Protein AF-A0A1Y1L236-F1 (afdb_monomer_lite)

Organism: Photinus pyralis (NCBI:txid7054)

Radius of gyration: 35.9 Å; chains: 1; bounding box: 59×90×88 Å

Secondary structure (DSSP, 8-state):
----SSSHHHHHHHHHHHHTT----PPPPPPPPPP-PPP------------------------------------HHHHHHHHHHH--HHHHHHHHHHHHHTT-SSHHHHHHHHHHH-TTHHHHHHHHHHHHHHHHH-SPP-TTSTT--SS-TTS---------S----HHHHHHHHHHHHT-

Structure (mmCIF, N/CA/C/O backbone):
data_AF-A0A1Y1L236-F1
#
_entry.id   AF-A0A1Y1L236-F1
#
loop_
_atom_site.group_PDB
_atom_site.id
_atom_site.type_symbol
_atom_site.label_atom_id
_atom_site.label_alt_id
_atom_site.label_comp_id
_atom_site.label_asym_id
_atom_site.label_entity_id
_atom_site.label_seq_id
_atom_site.pdbx_PDB_ins_code
_atom_site.Cartn_x
_atom_site.Cartn_y
_atom_site.Cartn_z
_atom_site.occupancy
_atom_site.B_iso_or_equiv
_atom_site.auth_seq_id
_atom_site.auth_comp_id
_atom_site.auth_asym_id
_atom_site.auth_atom_id
_atom_site.pdbx_PDB_model_num
ATOM 1 N N . LEU A 1 1 ? 23.860 -59.330 -54.699 1.00 46.66 1 LEU A N 1
ATOM 2 C CA . LEU A 1 1 ? 24.413 -58.384 -53.703 1.00 46.66 1 LEU A CA 1
ATOM 3 C C . LEU A 1 1 ? 24.766 -57.114 -54.471 1.00 46.66 1 LEU A C 1
ATOM 5 O O . LEU A 1 1 ? 25.563 -57.223 -55.383 1.00 46.66 1 LEU A O 1
ATOM 9 N N . ASN A 1 2 ? 24.137 -55.951 -54.310 1.00 46.06 2 ASN A N 1
ATOM 10 C CA . ASN A 1 2 ? 23.535 -55.356 -53.121 1.00 46.06 2 ASN A CA 1
ATOM 11 C C . ASN A 1 2 ? 22.285 -54.541 -53.485 1.00 46.06 2 ASN A C 1
ATOM 13 O O . ASN A 1 2 ? 22.288 -53.777 -54.445 1.00 46.06 2 ASN A O 1
ATOM 17 N N . GLN A 1 3 ? 21.234 -54.730 -52.691 1.00 51.12 3 GLN A N 1
ATOM 18 C CA . GLN A 1 3 ? 19.935 -54.074 -52.777 1.00 51.12 3 GLN A CA 1
ATOM 19 C C . GLN A 1 3 ? 19.655 -53.433 -51.412 1.00 51.12 3 GLN A C 1
ATOM 21 O O . GLN A 1 3 ? 18.949 -54.017 -50.612 1.00 51.12 3 GLN A O 1
ATOM 26 N N . PHE A 1 4 ? 20.264 -52.284 -51.131 1.00 55.19 4 PHE A N 1
ATOM 27 C CA . PHE A 1 4 ? 19.983 -51.369 -50.010 1.00 55.19 4 PHE A CA 1
ATOM 28 C C . PHE A 1 4 ? 20.625 -50.043 -50.460 1.00 55.19 4 PHE A C 1
ATOM 30 O O . PHE A 1 4 ? 21.819 -50.023 -50.717 1.00 55.19 4 PHE A O 1
ATOM 37 N N . ASP A 1 5 ? 19.889 -49.028 -50.920 1.00 53.34 5 ASP A N 1
ATOM 38 C CA . ASP A 1 5 ? 19.461 -47.920 -50.059 1.00 53.34 5 ASP A CA 1
ATOM 39 C C . ASP A 1 5 ? 18.468 -46.991 -50.793 1.00 53.34 5 ASP A C 1
ATOM 41 O O . ASP A 1 5 ? 18.809 -45.917 -51.281 1.00 53.34 5 ASP A O 1
ATOM 45 N N . MET A 1 6 ? 17.194 -47.380 -50.866 1.00 50.28 6 MET A N 1
ATOM 46 C CA . MET A 1 6 ? 16.095 -46.452 -51.215 1.00 50.28 6 MET A CA 1
ATOM 47 C C . MET A 1 6 ? 14.999 -46.388 -50.144 1.00 50.28 6 MET A C 1
ATOM 49 O O . MET A 1 6 ? 14.028 -45.650 -50.285 1.00 50.28 6 MET A O 1
ATOM 53 N N . ALA A 1 7 ? 15.149 -47.138 -49.049 1.00 53.03 7 ALA A N 1
ATOM 54 C CA . ALA A 1 7 ? 14.157 -47.205 -47.978 1.00 53.03 7 ALA A CA 1
ATOM 55 C C . ALA A 1 7 ? 14.361 -46.132 -46.886 1.00 53.03 7 ALA A C 1
ATOM 57 O O . ALA A 1 7 ? 13.397 -45.758 -46.218 1.00 53.03 7 ALA A O 1
ATOM 58 N N . SER A 1 8 ? 15.576 -45.587 -46.730 1.00 51.69 8 SER A N 1
ATOM 59 C CA . SER A 1 8 ? 15.925 -44.689 -45.613 1.00 51.69 8 SER A CA 1
ATOM 60 C C . SER A 1 8 ? 15.306 -43.283 -45.726 1.00 51.69 8 SER A C 1
ATOM 62 O O . SER A 1 8 ? 14.785 -42.743 -44.750 1.00 51.69 8 SER A O 1
ATOM 64 N N . ALA A 1 9 ? 15.227 -42.713 -46.934 1.00 52.31 9 ALA A N 1
ATOM 65 C CA . ALA A 1 9 ? 14.694 -41.358 -47.130 1.00 52.31 9 ALA A CA 1
ATOM 66 C C . ALA A 1 9 ? 13.175 -41.244 -46.874 1.00 52.31 9 ALA A C 1
ATOM 68 O O . ALA A 1 9 ? 12.677 -40.198 -46.459 1.00 52.31 9 ALA A O 1
ATOM 69 N N . SER A 1 10 ? 12.425 -42.330 -47.086 1.00 56.00 10 SER A N 1
ATOM 70 C CA . SER A 1 10 ? 10.961 -42.317 -46.967 1.00 56.00 10 SER A CA 1
ATOM 71 C C . SER A 1 10 ? 10.455 -42.282 -45.518 1.00 56.00 10 SER A C 1
ATOM 73 O O . SER A 1 10 ? 9.348 -41.800 -45.268 1.00 56.00 10 SER A O 1
ATOM 75 N N . ASN A 1 11 ? 11.265 -42.746 -44.561 1.00 57.47 11 ASN A N 1
ATOM 76 C CA . ASN A 1 11 ? 10.902 -42.782 -43.143 1.00 57.47 11 ASN A CA 1
ATOM 77 C C . ASN A 1 11 ? 11.187 -41.447 -42.439 1.00 57.47 11 ASN A C 1
ATOM 79 O O . ASN A 1 11 ? 10.368 -40.998 -41.636 1.00 57.47 11 ASN A O 1
ATOM 83 N N . ALA A 1 12 ? 12.278 -40.762 -42.798 1.00 57.56 12 ALA A N 1
ATOM 84 C CA . ALA A 1 12 ? 12.611 -39.445 -42.248 1.00 57.56 12 ALA A CA 1
ATOM 85 C C . ALA A 1 12 ? 11.558 -38.379 -42.612 1.00 57.56 12 ALA A C 1
ATOM 87 O O . ALA A 1 12 ? 11.122 -37.608 -41.759 1.00 57.56 12 ALA A O 1
ATOM 88 N N . ALA A 1 13 ? 11.060 -38.396 -43.854 1.00 58.97 13 ALA A N 1
ATOM 89 C CA . ALA A 1 13 ? 10.025 -37.462 -44.303 1.00 58.97 13 ALA A CA 1
ATOM 90 C C . ALA A 1 13 ? 8.678 -37.646 -43.568 1.00 58.97 13 ALA A C 1
ATOM 92 O O . ALA A 1 13 ? 7.942 -36.680 -43.360 1.00 58.97 13 ALA A O 1
ATOM 93 N N . ARG A 1 14 ? 8.352 -38.874 -43.134 1.00 55.28 14 ARG A N 1
ATOM 94 C CA . ARG A 1 14 ? 7.110 -39.162 -42.393 1.00 55.28 14 ARG A CA 1
ATOM 95 C C . ARG A 1 14 ? 7.162 -38.675 -40.941 1.00 55.28 14 ARG A C 1
ATOM 97 O O . ARG A 1 14 ? 6.128 -38.249 -40.431 1.00 55.28 14 ARG A O 1
ATOM 104 N N . LEU A 1 15 ? 8.338 -38.680 -40.306 1.00 58.19 15 LEU A N 1
ATOM 105 C CA . LEU A 1 15 ? 8.517 -38.179 -38.936 1.00 58.19 15 LEU A CA 1
ATOM 106 C C . LEU A 1 15 ? 8.377 -36.651 -38.855 1.00 58.19 15 LEU A C 1
ATOM 108 O O . LEU A 1 15 ? 7.658 -36.153 -37.988 1.00 58.19 15 LEU A O 1
ATOM 112 N N . CYS A 1 16 ? 8.943 -35.902 -39.807 1.00 58.94 16 CYS A N 1
ATOM 113 C CA . CYS A 1 16 ? 8.791 -34.440 -39.840 1.00 58.94 16 CYS A CA 1
ATOM 114 C C . CYS A 1 16 ? 7.331 -34.007 -40.073 1.00 58.94 16 CYS A C 1
ATOM 116 O O . CYS A 1 16 ? 6.857 -33.050 -39.465 1.00 58.94 16 CYS A O 1
ATOM 118 N N . ALA A 1 17 ? 6.571 -34.750 -40.885 1.00 59.91 17 ALA A N 1
ATOM 119 C CA . ALA A 1 17 ? 5.168 -34.436 -41.162 1.00 59.91 17 ALA A CA 1
ATOM 120 C C . ALA A 1 17 ? 4.211 -34.707 -39.980 1.00 59.91 17 ALA A C 1
ATOM 122 O O . ALA A 1 17 ? 3.121 -34.129 -39.943 1.00 59.91 17 ALA A O 1
ATOM 123 N N . GLN A 1 18 ? 4.585 -35.572 -39.027 1.00 57.91 18 GLN A N 1
ATOM 124 C CA . GLN A 1 18 ? 3.810 -35.800 -37.799 1.00 57.91 18 GLN A CA 1
ATOM 125 C C . GLN A 1 18 ? 4.084 -34.740 -36.722 1.00 57.91 18 GLN A C 1
ATOM 127 O O . GLN A 1 18 ? 3.158 -34.383 -35.993 1.00 57.91 18 GLN A O 1
ATOM 132 N N . ALA A 1 19 ? 5.298 -34.183 -36.663 1.00 55.66 19 ALA A N 1
ATOM 133 C CA . ALA A 1 19 ? 5.659 -33.147 -35.692 1.00 55.66 19 ALA A CA 1
ATOM 134 C C . ALA A 1 19 ? 4.958 -31.800 -35.962 1.00 55.66 19 ALA A C 1
ATOM 136 O O . ALA A 1 19 ? 4.575 -31.102 -35.028 1.00 55.66 19 ALA A O 1
ATOM 137 N N . CYS A 1 20 ? 4.688 -31.462 -37.227 1.00 56.91 20 CYS A N 1
ATOM 138 C CA . CYS A 1 20 ? 4.078 -30.176 -37.589 1.00 56.91 20 CYS A CA 1
ATOM 139 C C . CYS A 1 20 ? 2.544 -30.109 -37.425 1.00 56.91 20 CYS A C 1
ATOM 141 O O . CYS A 1 20 ? 1.954 -29.068 -37.701 1.00 56.91 20 CYS A O 1
ATOM 143 N N . ARG A 1 21 ? 1.863 -31.194 -37.018 1.00 56.72 21 ARG A N 1
ATOM 144 C CA . ARG A 1 21 ? 0.382 -31.232 -36.936 1.00 56.72 21 ARG A CA 1
ATOM 145 C C . ARG A 1 21 ? -0.199 -30.994 -35.542 1.00 56.72 21 ARG A C 1
ATOM 147 O O . ARG A 1 21 ? -1.419 -30.966 -35.403 1.00 56.72 21 ARG A O 1
ATOM 154 N N . ARG A 1 22 ? 0.633 -30.805 -34.516 1.00 58.28 22 ARG A N 1
ATOM 155 C CA . ARG A 1 22 ? 0.182 -30.417 -33.170 1.00 58.28 22 ARG A CA 1
ATOM 156 C C . ARG A 1 22 ? 0.671 -29.013 -32.830 1.00 58.28 22 ARG A C 1
ATOM 158 O O . ARG A 1 22 ? 1.594 -28.847 -32.048 1.00 58.28 22 ARG A O 1
ATOM 165 N N . ALA A 1 23 ? 0.016 -28.012 -33.410 1.00 57.41 23 ALA A N 1
ATOM 166 C CA . ALA A 1 23 ? 0.021 -26.666 -32.850 1.00 57.41 23 ALA A CA 1
ATOM 167 C C . ALA A 1 23 ? -1.162 -26.544 -31.867 1.00 57.41 23 ALA A C 1
ATOM 169 O O . ALA A 1 23 ? -2.285 -26.911 -32.240 1.00 57.41 23 ALA A O 1
ATOM 170 N N . PRO A 1 24 ? -0.956 -26.079 -30.623 1.00 53.41 24 PRO A N 1
ATOM 171 C CA . PRO A 1 24 ? -2.054 -25.797 -29.711 1.00 53.41 24 PRO A CA 1
ATOM 172 C C . PRO A 1 24 ? -2.844 -24.595 -30.242 1.00 53.41 24 PRO A C 1
ATOM 174 O O . PRO A 1 24 ? -2.279 -23.570 -30.619 1.00 53.41 24 PRO A O 1
ATOM 177 N N . ARG A 1 25 ? -4.170 -24.737 -30.315 1.00 55.97 25 ARG A N 1
ATOM 178 C CA . ARG A 1 25 ? -5.073 -23.634 -30.655 1.00 55.97 25 ARG A CA 1
ATOM 179 C C . ARG A 1 25 ? -5.084 -22.648 -29.492 1.00 55.97 25 ARG A C 1
ATOM 181 O O . ARG A 1 25 ? -5.637 -22.957 -28.443 1.00 55.97 25 ARG A O 1
ATOM 188 N N . VAL A 1 26 ? -4.490 -21.479 -29.693 1.00 58.47 26 VAL A N 1
ATOM 189 C CA . VAL A 1 26 ? -4.607 -20.352 -28.766 1.00 58.47 26 VAL A CA 1
ATOM 190 C C . VAL A 1 26 ? -5.900 -19.612 -29.112 1.00 58.47 26 VAL A C 1
ATOM 192 O O . VAL A 1 26 ? -6.099 -19.191 -30.251 1.00 58.47 26 VAL A O 1
ATOM 195 N N . HIS A 1 27 ? -6.824 -19.534 -28.157 1.00 57.53 27 HIS A N 1
ATOM 196 C CA . HIS A 1 27 ? -8.042 -18.734 -28.282 1.00 57.53 27 HIS A CA 1
ATOM 197 C C . HIS A 1 27 ? -7.684 -17.234 -28.247 1.00 57.53 27 HIS A C 1
ATOM 199 O O . HIS A 1 27 ? -6.893 -16.845 -27.389 1.00 57.53 27 HIS A O 1
ATOM 205 N N . PRO A 1 28 ? -8.256 -16.376 -29.113 1.00 55.16 28 PRO A N 1
ATOM 206 C CA . PRO A 1 28 ? -8.042 -14.937 -29.020 1.00 55.16 28 PRO A CA 1
ATOM 207 C C . PRO A 1 28 ? -8.947 -14.317 -27.943 1.00 55.16 28 PRO A C 1
ATOM 209 O O . PRO A 1 28 ? -10.163 -14.517 -27.957 1.00 55.16 28 PRO A O 1
ATOM 212 N N . LEU A 1 29 ? -8.347 -13.555 -27.025 1.00 63.62 29 LEU A N 1
ATOM 213 C CA . LEU A 1 29 ? -9.037 -12.645 -26.102 1.00 63.62 29 LEU A CA 1
ATOM 214 C C . LEU A 1 29 ? -9.440 -11.343 -26.833 1.00 63.62 29 LEU A C 1
ATOM 216 O O . LEU A 1 29 ? -8.793 -10.979 -27.819 1.00 63.62 29 LEU A O 1
ATOM 220 N N . PRO A 1 30 ? -10.507 -10.642 -26.399 1.00 55.19 30 PRO A N 1
ATOM 221 C CA . PRO A 1 30 ? -11.044 -9.493 -27.121 1.00 55.19 30 PRO A CA 1
ATOM 222 C C . PRO A 1 30 ? -10.170 -8.243 -26.945 1.00 55.19 30 PRO A C 1
ATOM 224 O O . PRO A 1 30 ? -9.755 -7.896 -25.843 1.00 55.19 30 PRO A O 1
ATOM 227 N N . LEU A 1 31 ? -9.926 -7.558 -28.062 1.00 53.88 31 LEU A N 1
ATOM 228 C CA . LEU A 1 31 ? -9.147 -6.328 -28.163 1.00 53.88 31 LEU A CA 1
ATOM 229 C C . LEU A 1 31 ? -9.884 -5.166 -27.467 1.00 53.88 31 LEU A C 1
ATOM 231 O O . LEU A 1 31 ? -10.994 -4.807 -27.867 1.00 53.88 31 LEU A O 1
ATOM 235 N N . ALA A 1 32 ? -9.271 -4.572 -26.443 1.00 54.84 32 ALA A N 1
ATOM 236 C CA . ALA A 1 32 ? -9.759 -3.343 -25.826 1.00 54.84 32 ALA A CA 1
ATOM 237 C C . ALA A 1 32 ? -9.616 -2.161 -26.804 1.00 54.84 32 ALA A C 1
ATOM 239 O O . ALA A 1 32 ? -8.587 -1.985 -27.457 1.00 54.84 32 ALA A O 1
ATOM 240 N N . GLN A 1 33 ? -10.684 -1.374 -26.928 1.00 57.62 33 GLN A N 1
ATOM 241 C CA . GLN A 1 33 ? -10.799 -0.231 -27.831 1.00 57.62 33 GLN A CA 1
ATOM 242 C C . GLN A 1 33 ? -9.799 0.881 -27.476 1.00 57.62 33 GLN A C 1
ATOM 244 O O . GLN A 1 33 ? -9.706 1.308 -26.328 1.00 57.62 33 GLN A O 1
ATOM 249 N N . GLN A 1 34 ? -9.086 1.378 -28.489 1.00 54.06 34 GLN A N 1
ATOM 250 C CA . GLN A 1 34 ? -8.186 2.526 -28.387 1.00 54.06 34 GLN A CA 1
ATOM 251 C C . GLN A 1 34 ? -8.959 3.806 -28.045 1.00 54.06 34 GLN A C 1
ATOM 253 O O . GLN A 1 34 ? -9.862 4.217 -28.775 1.00 54.06 34 GLN A O 1
ATOM 258 N N . ILE A 1 35 ? -8.542 4.486 -26.977 1.00 53.94 35 ILE A N 1
ATOM 259 C CA . ILE A 1 35 ? -8.937 5.868 -26.710 1.00 53.94 35 ILE A CA 1
ATOM 260 C C . ILE A 1 35 ? -8.136 6.789 -27.644 1.00 53.94 35 ILE A C 1
ATOM 262 O O . ILE A 1 35 ? -6.911 6.722 -27.736 1.00 53.94 35 ILE A O 1
ATOM 266 N N . SER A 1 36 ? -8.878 7.631 -28.359 1.00 52.12 36 SER A N 1
ATOM 267 C CA . SER A 1 36 ? -8.442 8.673 -29.292 1.00 52.12 36 SER A CA 1
ATOM 268 C C . SER A 1 36 ? -7.259 9.514 -28.784 1.00 52.12 36 SER A C 1
ATOM 270 O O . SER A 1 36 ? -7.361 10.177 -27.753 1.00 52.12 36 SER A O 1
ATOM 272 N N . ARG A 1 37 ? -6.173 9.583 -29.570 1.00 49.94 37 ARG A N 1
ATOM 273 C CA . ARG A 1 37 ? -5.063 10.533 -29.372 1.00 49.94 37 ARG A CA 1
ATOM 274 C C . ARG A 1 37 ? -5.550 11.967 -29.596 1.00 49.94 37 ARG A C 1
ATOM 276 O O . ARG A 1 37 ? -5.984 12.314 -30.693 1.00 49.94 37 ARG A O 1
ATOM 283 N N . GLN A 1 38 ? -5.468 12.798 -28.561 1.00 54.94 38 GLN A N 1
ATOM 284 C CA . GLN A 1 38 ? -5.687 14.236 -28.670 1.00 54.94 38 GLN A CA 1
ATOM 285 C C . GLN A 1 38 ? -4.445 14.952 -29.227 1.00 54.94 38 GLN A C 1
ATOM 287 O O . GLN A 1 38 ? -3.301 14.601 -28.955 1.00 54.94 38 GLN A O 1
ATOM 292 N N . SER A 1 39 ? -4.754 15.952 -30.045 1.00 49.41 39 SER A N 1
ATOM 293 C CA . SER A 1 39 ? -3.919 16.866 -30.823 1.00 49.41 39 SER A CA 1
ATOM 294 C C . SER A 1 39 ? -2.848 17.648 -30.037 1.00 49.41 39 SER A C 1
ATOM 296 O O . SER A 1 39 ? -3.154 18.283 -29.035 1.00 49.41 39 SER A O 1
ATOM 298 N N . LEU A 1 40 ? -1.637 17.679 -30.615 1.00 55.75 40 LEU A N 1
ATOM 299 C CA . LEU A 1 40 ? -0.604 18.737 -30.638 1.00 55.75 40 LEU A CA 1
ATOM 300 C C . LEU A 1 40 ? -0.578 19.752 -29.475 1.00 55.75 40 LEU A C 1
ATOM 302 O O . LEU A 1 40 ? -1.276 20.766 -29.495 1.00 55.75 40 LEU A O 1
ATOM 306 N N . ALA A 1 41 ? 0.348 19.549 -28.533 1.00 53.88 41 ALA A N 1
ATOM 307 C CA . ALA A 1 41 ? 0.764 20.575 -27.581 1.00 53.88 41 ALA A CA 1
ATOM 308 C C . ALA A 1 41 ? 1.848 21.481 -28.194 1.00 53.88 41 ALA A C 1
ATOM 310 O O . ALA A 1 41 ? 2.883 21.018 -28.674 1.00 53.88 41 ALA A O 1
ATOM 311 N N . ALA A 1 42 ? 1.586 22.788 -28.174 1.00 56.72 42 ALA A N 1
ATOM 312 C CA . ALA A 1 42 ? 2.491 23.846 -28.600 1.00 56.72 42 ALA A CA 1
ATOM 313 C C . ALA A 1 42 ? 3.807 23.850 -27.798 1.00 56.72 42 ALA A C 1
ATOM 315 O O . ALA A 1 42 ? 3.808 23.684 -26.578 1.00 56.72 42 ALA A O 1
ATOM 316 N N . GLN A 1 43 ? 4.918 24.111 -28.492 1.00 59.53 43 GLN A N 1
ATOM 317 C CA . GLN A 1 43 ? 6.245 24.296 -27.905 1.00 59.53 43 GLN A CA 1
ATOM 318 C C . GLN A 1 43 ? 6.232 25.475 -26.917 1.00 59.53 43 GLN A C 1
ATOM 320 O O . GLN A 1 43 ? 6.034 26.623 -27.316 1.00 59.53 43 GLN A O 1
ATOM 325 N N . ARG A 1 44 ? 6.454 25.205 -25.625 1.00 56.97 44 ARG A N 1
ATOM 326 C CA . ARG A 1 44 ? 6.750 26.234 -24.618 1.00 56.97 44 ARG A CA 1
ATOM 327 C C . ARG A 1 44 ? 8.244 26.236 -24.313 1.00 56.97 44 ARG A C 1
ATOM 329 O O . ARG A 1 44 ? 8.839 25.191 -24.078 1.00 56.97 44 ARG A O 1
ATOM 336 N N . ALA A 1 45 ? 8.820 27.434 -24.351 1.00 58.38 45 ALA A N 1
ATOM 337 C CA . ALA A 1 45 ? 10.215 27.715 -24.057 1.00 58.38 45 ALA A CA 1
ATOM 338 C C . ALA A 1 45 ? 10.580 27.354 -22.607 1.00 58.38 45 ALA A C 1
ATOM 340 O O . ALA A 1 45 ? 9.784 27.549 -21.687 1.00 58.38 45 ALA A O 1
ATOM 341 N N . PHE A 1 46 ? 11.802 26.856 -22.422 1.00 51.72 46 PHE A N 1
ATOM 342 C CA . PHE A 1 46 ? 12.381 26.525 -21.125 1.00 51.72 46 PHE A CA 1
ATOM 343 C C . PHE A 1 46 ? 12.599 27.798 -20.292 1.00 51.72 46 PHE A C 1
ATOM 345 O O . PHE A 1 46 ? 13.461 28.614 -20.611 1.00 51.72 46 PHE A O 1
ATOM 352 N N . CYS A 1 47 ? 11.830 27.954 -19.213 1.00 51.44 47 CYS A N 1
ATOM 353 C CA . CYS A 1 47 ? 12.089 28.928 -18.154 1.00 51.44 47 CYS A CA 1
ATOM 354 C C . CYS A 1 47 ? 12.489 28.178 -16.881 1.00 51.44 47 CYS A C 1
ATOM 356 O O . CYS A 1 47 ? 11.694 27.426 -16.323 1.00 51.44 47 CYS A O 1
ATOM 358 N N . THR A 1 48 ? 13.709 28.409 -16.399 1.00 64.25 48 THR A N 1
ATOM 359 C CA . THR A 1 48 ? 14.183 27.945 -15.091 1.00 64.25 48 THR A CA 1
ATOM 360 C C . THR A 1 48 ? 13.762 28.948 -14.015 1.00 64.25 48 THR A C 1
ATOM 362 O O . THR A 1 48 ? 14.527 29.837 -13.643 1.00 64.25 48 THR A O 1
ATOM 365 N N . SER A 1 49 ? 12.531 28.852 -13.523 1.00 57.66 49 SER A N 1
ATOM 366 C CA . SER A 1 49 ? 12.122 29.540 -12.292 1.00 57.66 49 SER A CA 1
ATOM 367 C C . SER A 1 49 ? 11.621 28.502 -11.301 1.00 57.66 49 SER A C 1
ATOM 369 O O . SER A 1 49 ? 10.687 27.767 -11.617 1.00 57.66 49 SER A O 1
ATOM 371 N N . SER A 1 50 ? 12.245 28.429 -10.124 1.00 55.97 50 SER A N 1
ATOM 372 C CA . SER A 1 50 ? 11.831 27.506 -9.070 1.00 55.97 50 SER A CA 1
ATOM 373 C C . SER A 1 50 ? 10.406 27.825 -8.615 1.00 55.97 50 SER A C 1
ATOM 375 O O . SER A 1 50 ? 10.071 28.969 -8.296 1.00 55.97 50 SER A O 1
ATOM 377 N N . ALA A 1 51 ? 9.552 26.803 -8.606 1.00 50.97 51 ALA A N 1
ATOM 378 C CA . ALA A 1 51 ? 8.210 26.907 -8.061 1.00 50.97 51 ALA A CA 1
ATOM 379 C C . ALA A 1 51 ? 8.318 27.034 -6.536 1.00 50.97 51 ALA A C 1
ATOM 381 O O . ALA A 1 51 ? 8.637 26.075 -5.836 1.00 50.97 51 ALA A O 1
ATOM 382 N N . ARG A 1 52 ? 8.089 28.241 -6.014 1.00 51.94 52 ARG A N 1
ATOM 383 C CA . ARG A 1 52 ? 7.874 28.449 -4.582 1.00 51.94 52 ARG A CA 1
ATOM 384 C C . ARG A 1 52 ? 6.436 28.074 -4.260 1.00 51.94 52 ARG A C 1
ATOM 386 O O . ARG A 1 52 ? 5.510 28.752 -4.701 1.00 51.94 52 ARG A O 1
ATOM 393 N N . TRP A 1 53 ? 6.271 26.999 -3.503 1.00 48.09 53 TRP A N 1
ATOM 394 C CA . TRP A 1 53 ? 5.001 26.657 -2.879 1.00 48.09 53 TRP A CA 1
ATOM 395 C C . TRP A 1 53 ? 4.618 27.758 -1.887 1.00 48.09 53 TRP A C 1
ATOM 397 O O . TRP A 1 53 ? 5.481 28.358 -1.241 1.00 48.09 53 TRP A O 1
ATOM 407 N N . ALA A 1 54 ? 3.328 28.081 -1.840 1.00 47.31 54 ALA A N 1
ATOM 408 C CA . ALA A 1 54 ? 2.802 29.122 -0.974 1.00 47.31 54 ALA A CA 1
ATOM 409 C C . ALA A 1 54 ? 2.918 28.683 0.495 1.00 47.31 54 ALA A C 1
ATOM 411 O O . ALA A 1 54 ? 2.238 27.762 0.932 1.00 47.31 54 ALA A O 1
ATOM 412 N N . ASP A 1 55 ? 3.802 29.361 1.224 1.00 43.31 55 ASP A N 1
ATOM 413 C CA . ASP A 1 55 ? 3.952 29.300 2.676 1.00 43.31 55 ASP A CA 1
ATOM 414 C C . ASP A 1 55 ? 2.787 30.059 3.334 1.00 43.31 55 ASP A C 1
ATOM 416 O O . ASP A 1 55 ? 2.747 31.297 3.319 1.00 43.31 55 ASP A O 1
ATOM 420 N N . GLU A 1 56 ? 1.812 29.327 3.883 1.00 40.31 56 GLU A N 1
ATOM 421 C CA . GLU A 1 56 ? 0.862 29.900 4.834 1.00 40.31 56 GLU A CA 1
ATOM 422 C C . GLU A 1 56 ? 1.528 29.972 6.209 1.00 40.31 56 GLU A C 1
ATOM 424 O O . GLU A 1 56 ? 1.683 29.001 6.949 1.00 40.31 56 GLU A O 1
ATOM 429 N N . LYS A 1 57 ? 1.954 31.191 6.524 1.00 40.53 57 LYS A N 1
ATOM 430 C CA . LYS A 1 57 ? 2.669 31.549 7.737 1.00 40.53 57 LYS A CA 1
ATOM 431 C C . LYS A 1 57 ? 1.938 31.148 9.022 1.00 40.53 57 LYS A C 1
ATOM 433 O O . LYS A 1 57 ? 0.918 31.719 9.400 1.00 40.53 57 LYS A O 1
ATOM 438 N N . THR A 1 58 ? 2.704 30.415 9.824 1.00 36.50 58 THR A N 1
ATOM 439 C CA . THR A 1 58 ? 2.918 30.604 11.268 1.00 36.50 58 THR A CA 1
ATOM 440 C C . THR A 1 58 ? 1.805 30.217 12.245 1.00 36.50 58 THR A C 1
ATOM 442 O O . THR A 1 58 ? 0.942 31.023 12.591 1.00 36.50 58 THR A O 1
ATOM 445 N N . LYS A 1 59 ? 2.048 29.107 12.959 1.00 33.81 59 LYS A N 1
ATOM 446 C CA . LYS A 1 59 ? 2.008 29.139 14.429 1.00 33.81 59 LYS A CA 1
ATOM 447 C C . LYS A 1 59 ? 2.983 28.142 15.078 1.00 33.81 59 LYS A C 1
ATOM 449 O O . LYS A 1 59 ? 2.726 26.955 15.129 1.00 33.81 59 LYS A O 1
ATOM 454 N N . LYS A 1 60 ? 4.045 28.728 15.646 1.00 35.16 60 LYS A N 1
ATOM 455 C CA . LYS A 1 60 ? 4.837 28.309 16.820 1.00 35.16 60 LYS A CA 1
ATOM 456 C C . LYS A 1 60 ? 5.564 26.954 16.804 1.00 35.16 60 LYS A C 1
ATOM 458 O O . LYS A 1 60 ? 4.980 25.913 17.038 1.00 35.16 60 LYS A O 1
ATOM 463 N N . GLN A 1 61 ? 6.891 27.085 16.713 1.00 37.78 61 GLN A N 1
ATOM 464 C CA . GLN A 1 61 ? 7.910 26.442 17.556 1.00 37.78 61 GLN A CA 1
ATOM 465 C C . GLN A 1 61 ? 7.397 25.394 18.558 1.00 37.78 61 GLN A C 1
ATOM 467 O O . GLN A 1 61 ? 6.820 25.737 19.589 1.00 37.78 61 GLN A O 1
ATOM 472 N N . GLY A 1 62 ? 7.760 24.150 18.277 1.00 29.52 62 GLY A N 1
ATOM 473 C CA . GLY A 1 62 ? 7.822 23.025 19.195 1.00 29.52 62 GLY A CA 1
ATOM 474 C C . GLY A 1 62 ? 8.479 21.893 18.424 1.00 29.52 62 GLY A C 1
ATOM 475 O O . GLY A 1 62 ? 7.888 21.378 17.486 1.00 29.52 62 GLY A O 1
ATOM 476 N N . ALA A 1 63 ? 9.745 21.621 18.719 1.00 42.06 63 ALA A N 1
ATOM 477 C CA . ALA A 1 63 ? 10.413 20.431 18.231 1.00 42.06 63 ALA A CA 1
ATOM 478 C C . ALA A 1 63 ? 9.707 19.213 18.826 1.00 42.06 63 ALA A C 1
ATOM 480 O O . ALA A 1 63 ? 9.640 19.138 20.046 1.00 42.06 63 ALA A O 1
ATOM 481 N N . GLU A 1 64 ? 9.200 18.314 17.992 1.00 35.97 64 GLU A N 1
ATOM 482 C CA . GLU A 1 64 ? 9.178 16.870 18.235 1.00 35.97 64 GLU A CA 1
ATOM 483 C C . GLU A 1 64 ? 8.600 16.174 17.001 1.00 35.97 64 GLU A C 1
ATOM 485 O O . GLU A 1 64 ? 7.537 16.539 16.513 1.00 35.97 64 GLU A O 1
ATOM 490 N N . GLU A 1 65 ? 9.408 15.250 16.486 1.00 36.19 65 GLU A N 1
ATOM 491 C CA . GLU A 1 65 ? 9.038 13.984 15.855 1.00 36.19 65 GLU A CA 1
ATOM 492 C C . GLU A 1 65 ? 7.996 14.006 14.727 1.00 36.19 65 GLU A C 1
ATOM 494 O O . GLU A 1 65 ? 6.802 14.219 14.911 1.00 36.19 65 GLU A O 1
ATOM 499 N N . GLY A 1 66 ? 8.481 13.671 13.526 1.00 38.69 66 GLY A N 1
ATOM 500 C CA . GLY A 1 66 ? 7.652 13.015 12.527 1.00 38.69 66 GLY A CA 1
ATOM 501 C C . GLY A 1 66 ? 7.167 11.697 13.118 1.00 38.69 66 GLY A C 1
ATOM 502 O O . GLY A 1 66 ? 7.862 10.687 13.053 1.00 38.69 66 GLY A O 1
ATOM 503 N N . GLU A 1 67 ? 6.001 11.749 13.745 1.00 37.53 67 GLU A N 1
ATOM 504 C CA . GLU A 1 67 ? 5.216 10.589 14.122 1.00 37.53 67 GLU A CA 1
ATOM 505 C C . GLU A 1 67 ? 4.733 9.973 12.806 1.00 37.53 67 GLU A C 1
ATOM 507 O O . GLU A 1 67 ? 3.689 10.331 12.261 1.00 37.53 67 GLU A O 1
ATOM 512 N N . GLY A 1 68 ? 5.564 9.096 12.231 1.00 41.91 68 GLY A N 1
ATOM 513 C CA . GLY A 1 68 ? 5.042 8.036 11.384 1.00 41.91 68 GLY A CA 1
ATOM 514 C C . GLY A 1 68 ? 3.934 7.388 12.195 1.00 41.91 68 GLY A C 1
ATOM 515 O O . GLY A 1 68 ? 4.181 6.970 13.327 1.00 41.91 68 GLY A O 1
ATOM 516 N N . GLU A 1 69 ? 2.713 7.444 11.676 1.00 43.69 69 GLU A N 1
ATOM 517 C CA . GLU A 1 69 ? 1.505 6.991 12.349 1.00 43.69 69 GLU A CA 1
ATOM 518 C C . GLU A 1 69 ? 1.598 5.470 12.505 1.00 43.69 69 GLU A C 1
ATOM 520 O O . GLU A 1 69 ? 1.059 4.697 11.723 1.00 43.69 69 GLU A O 1
ATOM 525 N N . SER A 1 70 ? 2.372 5.027 13.498 1.00 46.88 70 SER A N 1
ATOM 526 C CA . SER A 1 70 ? 2.388 3.644 13.939 1.00 46.88 70 SER A CA 1
ATOM 527 C C . SER A 1 70 ? 0.948 3.271 14.280 1.00 46.88 70 SER A C 1
ATOM 529 O O . SER A 1 70 ? 0.252 4.121 14.857 1.00 46.88 70 SER A O 1
ATOM 531 N N . PRO A 1 71 ? 0.486 2.050 13.954 1.00 53.34 71 PRO A N 1
ATOM 532 C CA . PRO A 1 71 ? -0.860 1.618 14.301 1.00 53.34 71 PRO A CA 1
ATOM 533 C C . PRO A 1 71 ? -1.066 1.907 15.784 1.00 53.34 71 PRO A C 1
ATOM 535 O O . PRO A 1 71 ? -0.311 1.419 16.627 1.00 53.34 71 PRO A O 1
ATOM 538 N N . GLN A 1 72 ? -1.999 2.822 16.076 1.00 54.53 72 GLN A N 1
ATOM 539 C CA . GLN A 1 72 ? -2.150 3.439 17.390 1.00 54.53 72 GLN A CA 1
ATOM 540 C C . GLN A 1 72 ? -2.173 2.343 18.449 1.00 54.53 72 GLN A C 1
ATOM 542 O O . GLN A 1 72 ? -3.142 1.591 18.552 1.00 54.53 72 GLN A O 1
ATOM 547 N N . GLN A 1 73 ? -1.091 2.233 19.221 1.00 57.78 73 GLN A N 1
ATOM 548 C CA . GLN A 1 73 ? -0.967 1.214 20.248 1.00 57.78 73 GLN A CA 1
ATOM 549 C C . GLN A 1 73 ? -2.048 1.482 21.299 1.00 57.78 73 GLN A C 1
ATOM 551 O O . GLN A 1 73 ? -1.899 2.344 22.164 1.00 57.78 73 GLN A O 1
ATOM 556 N N . LEU A 1 74 ? -3.172 0.771 21.188 1.00 64.25 74 LEU A N 1
ATOM 557 C CA . LEU A 1 74 ? -4.355 1.003 22.006 1.00 64.25 74 LEU A CA 1
ATOM 558 C C . LEU A 1 74 ? -4.004 0.811 23.484 1.00 64.25 74 LEU A C 1
ATOM 560 O O . LEU A 1 74 ? -3.797 -0.305 23.970 1.00 64.25 74 LEU A O 1
ATOM 564 N N . GLU A 1 75 ? -3.937 1.915 24.227 1.00 79.44 75 GLU A N 1
ATOM 565 C CA . GLU A 1 75 ? -3.631 1.863 25.647 1.00 79.44 75 GLU A CA 1
ATOM 566 C C . GLU A 1 75 ? -4.851 1.299 26.394 1.00 79.44 75 GLU A C 1
ATOM 568 O O . GLU A 1 75 ? -5.884 1.957 26.541 1.00 79.44 75 GLU A O 1
ATOM 573 N N . LEU A 1 76 ? -4.737 0.069 26.910 1.00 77.62 76 LEU A N 1
ATOM 574 C CA . LEU A 1 76 ? -5.815 -0.628 27.636 1.00 77.62 76 LEU A CA 1
ATOM 575 C C . LEU A 1 76 ? -6.436 0.228 28.756 1.00 77.62 76 LEU A C 1
ATOM 577 O O . LEU A 1 76 ? -7.615 0.104 29.090 1.00 77.62 76 LEU A O 1
ATOM 581 N N . LYS A 1 77 ? -5.631 1.111 29.354 1.00 79.31 77 LYS A N 1
ATOM 582 C CA . LYS A 1 77 ? -6.060 2.052 30.393 1.00 79.31 77 LYS A CA 1
ATOM 583 C C . LYS A 1 77 ? -6.954 3.162 29.837 1.00 79.31 77 LYS A C 1
ATOM 585 O O . LYS A 1 77 ? -7.951 3.491 30.478 1.00 79.31 77 LYS A O 1
ATOM 590 N N . ALA A 1 78 ? -6.634 3.702 28.663 1.00 84.56 78 ALA A N 1
ATOM 591 C CA . ALA A 1 78 ? -7.438 4.721 27.996 1.00 84.56 78 ALA A CA 1
ATOM 592 C C . ALA A 1 78 ? -8.797 4.153 27.562 1.00 84.56 78 ALA A C 1
ATOM 594 O O . ALA A 1 78 ? -9.828 4.765 27.835 1.00 84.56 78 ALA A O 1
ATOM 595 N N . MET A 1 79 ? -8.819 2.935 27.009 1.00 81.31 79 MET A N 1
ATOM 596 C CA . MET A 1 79 ? -10.069 2.237 26.682 1.00 81.31 79 MET A CA 1
ATOM 597 C C . MET A 1 79 ? -10.939 1.978 27.914 1.00 81.31 79 MET A C 1
ATOM 599 O O . MET A 1 79 ? -12.134 2.253 27.884 1.00 81.31 79 MET A O 1
ATOM 603 N N . ASN A 1 80 ? -10.357 1.494 29.017 1.00 84.56 80 ASN A N 1
ATOM 604 C CA . ASN A 1 80 ? -11.112 1.264 30.253 1.00 84.56 80 ASN A CA 1
ATOM 605 C C . ASN A 1 80 ? -11.696 2.562 30.821 1.00 84.56 80 ASN A C 1
ATOM 607 O O . ASN A 1 80 ? -12.801 2.557 31.360 1.00 84.56 80 ASN A O 1
ATOM 611 N N . LYS A 1 81 ? -10.974 3.680 30.683 1.00 88.25 81 LYS A N 1
ATOM 612 C CA . LYS A 1 81 ? -11.469 4.998 31.080 1.00 88.25 81 LYS A CA 1
ATOM 613 C C . LYS A 1 81 ? -12.639 5.442 30.197 1.00 88.25 81 LYS A C 1
ATOM 615 O O . LYS A 1 81 ? -13.681 5.802 30.734 1.00 88.25 81 LYS A O 1
ATOM 620 N N . ALA A 1 82 ? -12.508 5.341 28.875 1.00 84.88 82 ALA A N 1
ATOM 621 C CA . ALA A 1 82 ? -13.584 5.664 27.937 1.00 84.88 82 ALA A CA 1
ATOM 622 C C . ALA A 1 82 ? -14.818 4.766 28.140 1.00 84.88 82 ALA A C 1
ATOM 624 O O . ALA A 1 82 ? -15.955 5.235 28.091 1.00 84.88 82 ALA A O 1
ATOM 625 N N . PHE A 1 83 ? -14.610 3.482 28.438 1.00 84.56 83 PHE A N 1
ATOM 626 C CA . PHE A 1 83 ? -15.687 2.564 28.790 1.00 84.56 83 PHE A CA 1
ATOM 627 C C . PHE A 1 83 ? -16.382 2.987 30.087 1.00 84.56 83 PHE A C 1
ATOM 629 O O . PHE A 1 83 ? -17.603 3.069 30.127 1.00 84.56 83 PHE A O 1
ATOM 636 N N . ALA A 1 84 ? -15.629 3.326 31.136 1.00 85.44 84 ALA A N 1
ATOM 637 C CA . ALA A 1 84 ? -16.209 3.799 32.392 1.00 85.44 84 ALA A CA 1
ATOM 638 C C . ALA A 1 84 ? -17.000 5.110 32.227 1.00 85.44 84 ALA A C 1
ATOM 640 O O . ALA A 1 84 ? -18.007 5.305 32.903 1.00 85.44 84 ALA A O 1
ATOM 641 N N . GLU A 1 85 ? -16.571 5.993 31.322 1.00 86.25 85 GLU A N 1
ATOM 642 C CA . GLU A 1 85 ? -17.264 7.250 31.011 1.00 86.25 85 GLU A CA 1
ATOM 643 C C . GLU A 1 85 ? -18.548 7.036 30.191 1.00 86.25 85 GLU A C 1
ATOM 645 O O . GLU A 1 85 ? -19.514 7.783 30.344 1.00 86.25 85 GLU A O 1
ATOM 650 N N . THR A 1 86 ? -18.588 6.005 29.346 1.00 83.81 86 THR A N 1
ATOM 651 C CA . THR A 1 86 ? -19.732 5.689 28.470 1.00 83.81 86 THR A CA 1
ATOM 652 C C . THR A 1 86 ? -20.707 4.673 29.070 1.00 83.81 86 THR A C 1
ATOM 654 O O . THR A 1 86 ? -21.862 4.598 28.639 1.00 83.81 86 THR A O 1
ATOM 657 N N . ALA A 1 87 ? -20.286 3.917 30.088 1.00 84.25 87 ALA A N 1
ATOM 658 C CA . ALA A 1 87 ? -21.091 2.925 30.790 1.00 84.25 87 ALA A CA 1
ATOM 659 C C . ALA A 1 87 ? -22.184 3.587 31.643 1.00 84.25 87 ALA A C 1
ATOM 661 O O . ALA A 1 87 ? -22.074 3.754 32.858 1.00 84.25 87 ALA A O 1
ATOM 662 N N . THR A 1 88 ? -23.289 3.945 30.992 1.00 89.81 88 THR A N 1
ATOM 663 C CA . THR A 1 88 ? -24.508 4.374 31.676 1.00 89.81 88 THR A CA 1
ATOM 664 C C . THR A 1 88 ? -25.250 3.158 32.252 1.00 89.81 88 THR A C 1
ATOM 666 O O . THR A 1 88 ? -25.324 2.106 31.610 1.00 89.81 88 THR A O 1
ATOM 669 N N . PRO A 1 89 ? -25.852 3.269 33.451 1.00 86.56 89 PRO A N 1
ATOM 670 C CA . PRO A 1 89 ? -26.574 2.154 34.072 1.00 86.56 89 PRO A CA 1
ATOM 671 C C . PRO A 1 89 ? -27.806 1.722 33.262 1.00 86.56 89 PRO A C 1
ATOM 673 O O . PRO A 1 89 ? -28.229 0.570 33.339 1.00 86.56 89 PRO A O 1
ATOM 676 N N . GLU A 1 90 ? -28.384 2.634 32.480 1.00 90.31 90 GLU A N 1
ATOM 677 C CA . GLU A 1 90 ? -29.480 2.341 31.557 1.00 90.31 90 GLU A CA 1
ATOM 678 C C . GLU A 1 90 ? -28.991 1.567 30.326 1.00 90.31 90 GLU A C 1
ATOM 680 O O . GLU A 1 90 ? -29.592 0.554 29.974 1.00 90.31 90 GLU A O 1
ATOM 685 N N . GLY A 1 91 ? -27.853 1.960 29.739 1.00 87.75 91 GLY A N 1
ATOM 686 C CA . GLY A 1 91 ? -27.234 1.227 28.632 1.00 87.75 91 GLY A CA 1
ATOM 687 C C . GLY A 1 91 ? -26.860 -0.207 29.017 1.00 87.75 91 GLY A C 1
ATOM 688 O O . GLY A 1 91 ? -27.134 -1.141 28.269 1.00 87.75 91 GLY A O 1
ATOM 689 N N . LEU A 1 92 ? -26.333 -0.415 30.229 1.00 87.31 92 LEU A N 1
ATOM 690 C CA . LEU A 1 92 ? -26.038 -1.760 30.738 1.00 87.31 92 LEU A CA 1
ATOM 691 C C . LEU A 1 92 ? -27.298 -2.625 30.900 1.00 87.31 92 LEU A C 1
ATOM 693 O O . LEU A 1 92 ? -27.253 -3.821 30.626 1.00 87.31 92 LEU A O 1
ATOM 697 N N . ARG A 1 93 ? -28.436 -2.037 31.295 1.00 89.62 93 ARG A N 1
ATOM 698 C CA . ARG A 1 93 ? -29.716 -2.763 31.369 1.00 89.62 93 ARG A CA 1
ATOM 699 C C . ARG A 1 93 ? -30.234 -3.164 29.995 1.00 89.62 93 ARG A C 1
ATOM 701 O O . ARG A 1 93 ? -30.679 -4.294 29.836 1.00 89.62 93 ARG A O 1
ATOM 708 N N . GLN A 1 94 ? -30.143 -2.269 29.014 1.00 91.75 94 GLN A N 1
ATOM 709 C CA . GLN A 1 94 ? -30.535 -2.567 27.633 1.00 91.75 94 GLN A CA 1
ATOM 710 C C . GLN A 1 94 ? -29.689 -3.707 27.050 1.00 91.75 94 GLN A C 1
ATOM 712 O O . GLN A 1 94 ? -30.217 -4.613 26.409 1.00 91.75 94 GLN A O 1
ATOM 717 N N . LEU A 1 95 ? -28.382 -3.708 27.325 1.00 89.94 95 LEU A N 1
ATOM 718 C CA . LEU A 1 95 ? -27.487 -4.801 26.946 1.00 89.94 95 LEU A CA 1
ATOM 719 C C . LEU A 1 95 ? -27.862 -6.121 27.638 1.00 89.94 95 LEU A C 1
ATOM 721 O O . LEU A 1 95 ? -27.894 -7.165 26.993 1.00 89.94 95 LEU A O 1
ATOM 725 N N . ASP A 1 96 ? -28.198 -6.086 28.926 1.00 91.94 96 ASP A N 1
ATOM 726 C CA . ASP A 1 96 ? -28.622 -7.275 29.672 1.00 91.94 96 ASP A CA 1
ATOM 727 C C . ASP A 1 96 ? -29.961 -7.849 29.162 1.00 91.94 96 ASP A C 1
ATOM 729 O O . ASP A 1 96 ? -30.136 -9.063 29.061 1.00 91.94 96 ASP A O 1
ATOM 733 N N . GLU A 1 97 ? -30.904 -6.991 28.767 1.00 92.81 97 GLU A N 1
ATOM 734 C CA . GLU A 1 97 ? -32.139 -7.409 28.093 1.00 92.81 97 GLU A CA 1
ATOM 735 C C . GLU A 1 97 ? -31.855 -8.049 26.728 1.00 92.81 97 GLU A C 1
ATOM 737 O O . GLU A 1 97 ? -32.414 -9.102 26.416 1.00 92.81 97 GLU A O 1
ATOM 742 N N . LEU A 1 98 ? -30.937 -7.478 25.942 1.00 90.75 98 LEU A N 1
ATOM 743 C CA . LEU A 1 98 ? -30.483 -8.065 24.677 1.00 90.75 98 LEU A CA 1
ATOM 744 C C . LEU A 1 98 ? -29.782 -9.417 24.874 1.00 90.75 98 LEU A C 1
ATOM 746 O O . LEU A 1 98 ? -29.922 -10.313 24.043 1.00 90.75 98 LEU A O 1
ATOM 750 N N . ALA A 1 99 ? -29.045 -9.612 25.964 1.00 91.81 99 ALA A N 1
ATOM 751 C CA . ALA A 1 99 ? -28.454 -10.911 26.275 1.00 91.81 99 ALA A CA 1
ATOM 752 C C . ALA A 1 99 ? -29.544 -11.964 26.543 1.00 91.81 99 ALA A C 1
ATOM 754 O O . ALA A 1 99 ? -29.490 -13.071 25.999 1.00 91.81 99 ALA A O 1
ATOM 755 N N . LYS A 1 100 ? -30.595 -11.584 27.281 1.00 93.38 100 LYS A N 1
ATOM 756 C CA . LYS A 1 100 ? -31.749 -12.449 27.577 1.00 93.38 100 LYS A CA 1
ATOM 757 C C . LYS A 1 100 ? -32.538 -12.834 26.336 1.00 93.38 100 LYS A C 1
ATOM 759 O O . LYS A 1 100 ? -32.941 -13.990 26.223 1.00 93.38 100 LYS A O 1
ATOM 764 N N . THR A 1 101 ? -32.715 -11.926 25.373 1.00 93.50 101 THR A N 1
ATOM 765 C CA . THR A 1 101 ? -33.349 -12.284 24.089 1.00 93.50 101 THR A CA 1
ATOM 766 C C . THR A 1 101 ? -32.516 -13.291 23.294 1.00 93.50 101 THR A C 1
ATOM 768 O O . THR A 1 101 ? -33.076 -14.124 22.585 1.00 93.50 101 THR A O 1
ATOM 771 N N . ASN A 1 102 ? -31.193 -13.285 23.477 1.00 87.19 102 ASN A N 1
ATOM 772 C CA . ASN A 1 102 ? -30.266 -14.262 22.907 1.00 87.19 102 ASN A CA 1
ATOM 773 C C . ASN A 1 102 ? -30.110 -15.544 23.751 1.00 87.19 102 ASN A C 1
ATOM 775 O O . ASN A 1 102 ? -29.261 -16.370 23.431 1.00 87.19 102 ASN A O 1
ATOM 779 N N . SER A 1 103 ? -30.954 -15.758 24.770 1.00 91.69 103 SER A N 1
ATOM 780 C CA . SER A 1 103 ? -30.929 -16.916 25.686 1.00 91.69 103 SER A CA 1
ATOM 781 C C . SER A 1 103 ? -29.751 -16.963 26.671 1.00 91.69 103 SER A C 1
ATOM 783 O O . SER A 1 103 ? -29.398 -18.041 27.146 1.00 91.69 103 SER A O 1
ATOM 785 N N . TYR A 1 104 ? -29.166 -15.813 27.012 1.00 91.81 104 TYR A N 1
ATOM 786 C CA . TYR A 1 104 ? -28.117 -15.692 28.032 1.00 91.81 104 TYR A CA 1
ATOM 787 C C . TYR A 1 104 ? -28.632 -14.940 29.259 1.00 91.81 104 TYR A C 1
ATOM 789 O O . TYR A 1 104 ? -29.480 -14.057 29.141 1.00 91.81 104 TYR A O 1
ATOM 797 N N . ASN A 1 105 ? -28.140 -15.279 30.453 1.00 88.56 105 ASN A N 1
ATOM 798 C CA . ASN A 1 105 ? -28.651 -14.669 31.685 1.00 88.56 105 ASN A CA 1
ATOM 799 C C . ASN A 1 105 ? -28.032 -13.300 31.964 1.00 88.56 105 ASN A C 1
ATOM 801 O O . ASN A 1 105 ? -28.680 -12.462 32.592 1.00 88.56 105 ASN A O 1
ATOM 805 N N . THR A 1 106 ? -26.795 -13.095 31.508 1.00 91.00 106 THR A N 1
ATOM 806 C CA . THR A 1 106 ? -26.058 -11.838 31.631 1.00 91.00 106 THR A CA 1
ATOM 807 C C . THR A 1 106 ? -25.362 -11.473 30.326 1.00 91.00 106 THR A C 1
ATOM 809 O O . THR A 1 106 ? -25.013 -12.340 29.516 1.00 91.00 106 THR A O 1
ATOM 812 N N . ILE A 1 107 ? -25.110 -10.177 30.136 1.00 90.44 107 ILE A N 1
ATOM 813 C CA . ILE A 1 107 ? -24.311 -9.679 29.006 1.00 90.44 107 ILE A CA 1
ATOM 814 C C . ILE A 1 107 ? -22.903 -10.298 28.968 1.00 90.44 107 ILE A C 1
ATOM 816 O O . ILE A 1 107 ? -22.424 -10.659 27.894 1.00 90.44 107 ILE A O 1
ATOM 820 N N . ASP A 1 108 ? -22.274 -10.514 30.126 1.00 90.12 108 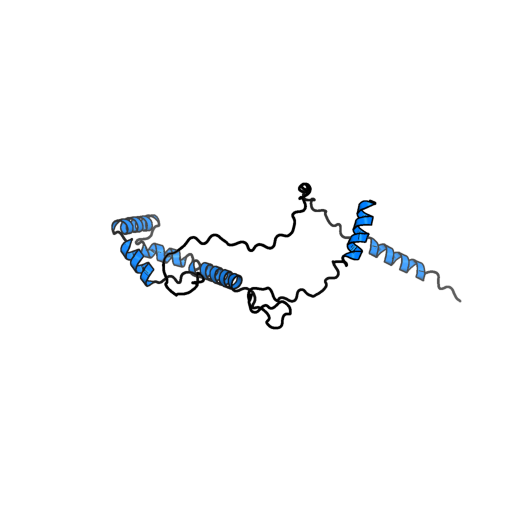ASP A N 1
ATOM 821 C CA . ASP A 1 108 ? -20.941 -11.124 30.217 1.00 90.12 108 ASP A CA 1
ATOM 822 C C . ASP A 1 108 ? -20.936 -12.572 29.705 1.00 90.12 108 ASP A C 1
ATOM 824 O O . ASP A 1 108 ? -20.007 -13.001 29.015 1.00 90.12 108 ASP A O 1
ATOM 828 N N . GLU A 1 109 ? -21.992 -13.336 29.991 1.00 91.38 109 GLU A N 1
ATOM 829 C CA . GLU A 1 109 ? -22.151 -14.706 29.498 1.00 91.38 109 GLU A CA 1
ATOM 830 C C . GLU A 1 109 ? -22.305 -14.728 27.968 1.00 91.38 109 GLU A C 1
ATOM 832 O O . GLU A 1 109 ? -21.672 -15.534 27.284 1.00 91.38 109 GLU A O 1
ATOM 837 N N . PHE A 1 110 ? -23.073 -13.785 27.414 1.00 89.94 110 PHE A N 1
ATOM 838 C CA . PHE A 1 110 ? -23.228 -13.630 25.967 1.00 89.94 110 PHE A CA 1
ATOM 839 C C . PHE A 1 110 ? -21.903 -13.275 25.277 1.00 89.94 110 PHE A C 1
ATOM 841 O O . PHE A 1 110 ? -21.529 -13.911 24.288 1.00 89.94 110 PHE A O 1
ATOM 848 N N . LEU A 1 111 ? -21.169 -12.291 25.806 1.00 88.44 111 LEU A N 1
ATOM 849 C CA . LEU A 1 111 ? -19.886 -11.856 25.247 1.00 88.44 111 LEU A CA 1
ATOM 850 C C . LEU A 1 111 ? -18.837 -12.967 25.323 1.00 88.44 111 LEU A C 1
ATOM 852 O O . LEU A 1 111 ? -18.146 -13.234 24.341 1.00 88.44 111 LEU A O 1
ATOM 856 N N . THR A 1 112 ? -18.749 -13.670 26.454 1.00 86.81 112 THR A N 1
ATOM 857 C CA . THR A 1 112 ? -17.814 -14.794 26.606 1.00 86.81 112 THR A CA 1
ATOM 858 C C . THR A 1 112 ? -18.161 -15.965 25.686 1.00 86.81 112 THR A C 1
ATOM 860 O O . THR A 1 112 ? -17.255 -16.567 25.106 1.00 86.81 112 THR A O 1
ATOM 863 N N . ALA A 1 113 ? -19.445 -16.273 25.482 1.00 87.38 113 ALA A N 1
ATOM 864 C CA . ALA A 1 113 ? -19.877 -17.290 24.525 1.00 87.38 113 ALA A CA 1
ATOM 865 C C . ALA A 1 113 ? -19.562 -16.893 23.076 1.00 87.38 113 ALA A C 1
ATOM 867 O O . ALA 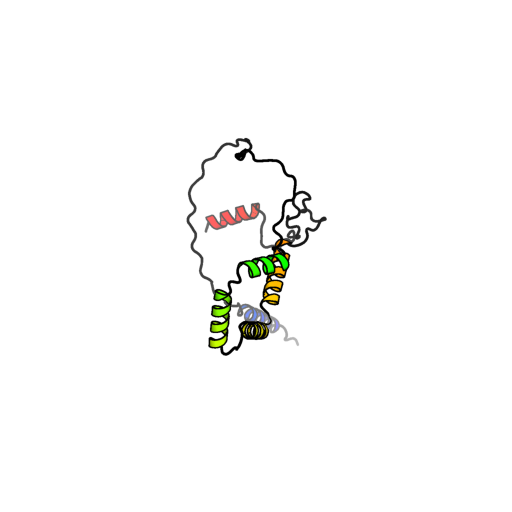A 1 113 ? -19.066 -17.721 22.310 1.00 87.38 113 ALA A O 1
ATOM 868 N N . LYS A 1 114 ? -19.782 -15.625 22.706 1.00 85.25 114 LYS A N 1
ATOM 869 C CA . LYS A 1 114 ? -19.438 -15.101 21.379 1.00 85.25 114 LYS A CA 1
ATOM 870 C C . LYS A 1 114 ? -17.937 -15.130 21.117 1.00 85.25 114 LYS A C 1
ATOM 872 O O . LYS A 1 114 ? -17.526 -15.665 20.095 1.00 85.25 114 LYS A O 1
ATOM 877 N N . LEU A 1 115 ? -17.122 -14.679 22.067 1.00 82.06 115 LEU A N 1
ATOM 878 C CA . LEU A 1 115 ? -15.660 -14.739 21.966 1.00 82.06 115 LEU A CA 1
ATOM 879 C C . LEU A 1 115 ? -15.140 -16.175 21.812 1.00 82.06 115 LEU A C 1
ATOM 881 O O . LEU A 1 115 ? -14.182 -16.410 21.083 1.00 82.06 115 LEU A O 1
ATOM 885 N N . ARG A 1 116 ? -15.784 -17.153 22.462 1.00 81.69 116 ARG A N 1
ATOM 886 C CA . ARG A 1 116 ? -15.447 -18.577 22.298 1.00 81.69 116 ARG A CA 1
ATOM 887 C C . ARG A 1 116 ? -15.880 -19.155 20.951 1.00 81.69 116 ARG A C 1
ATOM 889 O O . ARG A 1 116 ? -15.232 -20.082 20.480 1.00 81.69 116 ARG A O 1
ATOM 896 N N . GLN A 1 117 ? -16.975 -18.667 20.366 1.00 81.38 117 GLN A N 1
ATOM 897 C CA . GLN A 1 117 ? -17.473 -19.121 19.061 1.00 81.38 117 GLN A CA 1
ATOM 898 C C . GLN A 1 117 ? -16.658 -18.563 17.893 1.00 81.38 117 GLN A C 1
ATOM 900 O O . GLN A 1 117 ? -16.509 -19.248 16.886 1.00 81.38 117 GLN A O 1
ATOM 905 N N . THR A 1 118 ? -16.101 -17.363 18.037 1.00 70.00 118 THR A N 1
ATOM 906 C CA . THR A 1 118 ? -15.180 -16.751 17.069 1.00 70.00 118 THR A CA 1
ATOM 907 C C . THR A 1 118 ? -13.799 -16.534 17.694 1.00 70.00 118 THR A C 1
ATOM 909 O O . THR A 1 118 ? -13.403 -15.388 17.934 1.00 70.00 118 THR A O 1
ATOM 912 N N . PRO A 1 119 ? -13.043 -17.617 17.969 1.00 60.56 119 PRO A N 1
ATOM 913 C CA . PRO A 1 119 ? -11.658 -17.526 18.406 1.00 60.56 119 PRO A CA 1
ATOM 914 C C . PRO A 1 119 ? -10.813 -17.130 17.191 1.00 60.56 119 PRO A C 1
ATOM 916 O O . PRO A 1 119 ? -10.271 -17.983 16.498 1.00 60.56 119 PRO A O 1
ATOM 919 N N . GLY A 1 120 ? -10.792 -15.844 16.857 1.00 60.91 120 GLY A N 1
ATOM 920 C CA . GLY A 1 120 ? -10.175 -15.415 15.604 1.00 60.91 120 GLY A CA 1
ATOM 921 C C . GLY A 1 120 ? -10.169 -13.918 15.357 1.00 60.91 120 GLY A C 1
ATOM 922 O O . GLY A 1 120 ? -9.216 -13.418 14.782 1.00 60.91 120 GLY A O 1
ATOM 923 N N . TRP A 1 121 ? -11.151 -13.176 15.875 1.00 62.12 121 TRP A N 1
ATOM 924 C CA . TRP A 1 121 ? -11.221 -11.725 15.650 1.00 62.12 121 TRP A CA 1
ATOM 925 C C . TRP A 1 121 ? -9.978 -10.957 16.100 1.00 62.12 121 TRP A C 1
ATOM 927 O O . TRP A 1 121 ? -9.664 -9.937 15.516 1.00 62.12 121 TRP A O 1
ATOM 937 N N . ALA A 1 122 ? -9.243 -11.455 17.096 1.00 60.91 122 ALA A N 1
ATOM 938 C CA . ALA A 1 122 ? -7.981 -10.848 17.519 1.00 60.91 122 ALA A CA 1
ATOM 939 C C . ALA A 1 122 ? -6.741 -11.404 16.789 1.00 60.91 122 ALA A C 1
ATOM 941 O O . ALA A 1 122 ? -5.658 -10.843 16.923 1.00 60.91 122 ALA A O 1
ATOM 942 N N . SER A 1 123 ? -6.850 -12.542 16.096 1.00 59.78 123 SER A N 1
ATOM 943 C CA . SER A 1 123 ? -5.730 -13.161 15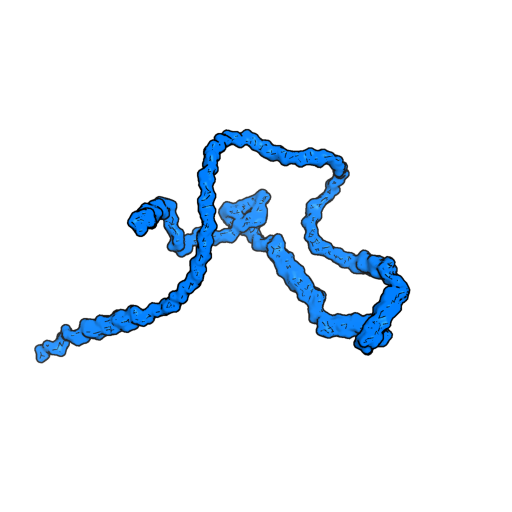.371 1.00 59.78 123 SER A CA 1
ATOM 944 C C . SER A 1 123 ? -5.763 -12.875 13.874 1.00 59.78 123 SER A C 1
ATOM 946 O O . SER A 1 123 ? -4.702 -12.738 13.285 1.00 59.78 123 SER A O 1
ATOM 948 N N . GLU A 1 124 ? -6.948 -12.764 13.270 1.00 62.12 124 GLU A N 1
ATOM 949 C CA . GLU A 1 124 ? -7.118 -12.290 11.891 1.00 62.12 124 GLU A CA 1
ATOM 950 C C . GLU A 1 124 ? -6.680 -10.829 11.776 1.00 62.12 124 GLU A C 1
ATOM 952 O O . GLU A 1 124 ? -5.912 -10.500 10.882 1.00 62.12 124 GLU A O 1
ATOM 957 N N . ASP A 1 125 ? -7.072 -9.992 12.740 1.00 66.94 125 ASP A N 1
ATOM 958 C CA . ASP A 1 125 ? -6.671 -8.582 12.800 1.00 66.94 125 ASP A CA 1
ATOM 959 C C . ASP A 1 125 ? -5.149 -8.435 12.967 1.00 66.94 125 ASP A C 1
ATOM 961 O O . ASP A 1 125 ? -4.520 -7.645 12.278 1.00 66.94 125 ASP A O 1
ATOM 965 N N . ARG A 1 126 ? -4.519 -9.299 13.781 1.00 70.44 126 ARG A N 1
ATOM 966 C CA . ARG A 1 126 ? -3.051 -9.352 13.894 1.00 70.44 126 ARG A CA 1
ATOM 967 C C . ARG A 1 126 ? -2.347 -9.839 12.633 1.00 70.44 126 ARG A C 1
ATOM 969 O O . ARG A 1 126 ? -1.250 -9.378 12.353 1.00 70.44 126 ARG A O 1
ATOM 976 N N . ALA A 1 127 ? -2.914 -10.816 11.929 1.00 75.50 127 ALA A N 1
ATOM 977 C CA . ALA A 1 127 ? -2.316 -11.328 10.699 1.00 75.50 127 ALA A CA 1
ATOM 978 C C . ALA A 1 127 ? -2.380 -10.275 9.585 1.00 75.50 127 ALA A C 1
ATOM 980 O O . ALA A 1 127 ? -1.399 -10.089 8.874 1.00 75.50 127 ALA A O 1
ATOM 981 N N . LEU A 1 128 ? -3.505 -9.559 9.492 1.00 78.94 128 LEU A N 1
ATOM 982 C CA . LEU A 1 128 ? -3.681 -8.419 8.597 1.00 78.94 128 LEU A CA 1
ATOM 983 C C . LEU A 1 128 ? -2.731 -7.270 8.962 1.00 78.94 128 LEU A C 1
ATOM 985 O O . LEU A 1 128 ? -2.092 -6.703 8.086 1.00 78.94 128 LEU A O 1
ATOM 989 N N . GLU A 1 129 ? -2.612 -6.945 10.250 1.00 77.62 129 GLU A N 1
ATOM 990 C CA . GLU A 1 129 ? -1.672 -5.932 10.736 1.00 77.62 129 GLU A CA 1
ATOM 991 C C . GLU A 1 129 ? -0.226 -6.317 10.4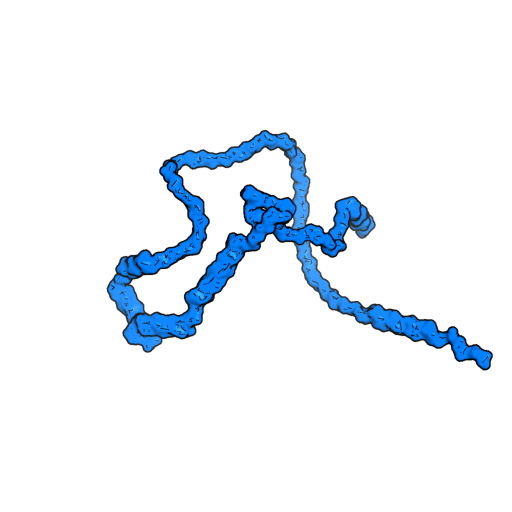00 1.00 77.62 129 GLU A C 1
ATOM 993 O O . GLU A 1 129 ? 0.531 -5.475 9.940 1.00 77.62 129 GLU A O 1
ATOM 998 N N . GLU A 1 130 ? 0.158 -7.589 10.557 1.00 77.94 130 GLU A N 1
ATOM 999 C CA . GLU A 1 130 ? 1.490 -8.080 10.186 1.00 77.94 130 GLU A CA 1
ATOM 1000 C C . GLU A 1 130 ? 1.740 -8.032 8.668 1.00 77.94 130 GLU A C 1
ATOM 1002 O O . GLU A 1 130 ? 2.867 -7.775 8.248 1.00 77.94 130 GLU A O 1
ATOM 1007 N N . GLU A 1 131 ? 0.721 -8.289 7.846 1.00 78.88 131 GLU A N 1
ATOM 1008 C CA . GLU A 1 131 ? 0.789 -8.168 6.383 1.00 78.88 131 GLU A CA 1
ATOM 1009 C C . GLU A 1 131 ? 0.957 -6.704 5.959 1.00 78.88 131 GLU A C 1
ATOM 1011 O O . GLU A 1 131 ? 1.900 -6.389 5.239 1.00 78.88 131 GLU A O 1
ATOM 1016 N N . LEU A 1 132 ? 0.147 -5.796 6.511 1.00 79.88 132 LEU A N 1
ATOM 1017 C CA . LEU A 1 132 ? 0.279 -4.354 6.279 1.00 79.88 132 LEU A CA 1
ATOM 1018 C C . LEU A 1 132 ? 1.642 -3.824 6.729 1.00 79.88 132 LEU A C 1
ATOM 1020 O O . LEU A 1 132 ? 2.281 -3.075 6.000 1.00 79.88 132 LEU A O 1
ATOM 1024 N N . LEU A 1 133 ? 2.133 -4.262 7.893 1.00 79.50 133 LEU A N 1
ATOM 1025 C CA . LEU A 1 133 ? 3.445 -3.845 8.384 1.00 79.50 133 LEU A CA 1
ATOM 1026 C C . LEU A 1 133 ? 4.578 -4.310 7.458 1.00 79.50 133 LEU A C 1
ATOM 1028 O O . LEU A 1 133 ? 5.600 -3.638 7.354 1.00 79.50 133 LEU A O 1
ATOM 1032 N N . LYS A 1 134 ? 4.436 -5.477 6.818 1.00 78.50 134 LYS A N 1
ATOM 1033 C CA . LYS A 1 134 ? 5.422 -5.980 5.849 1.00 78.50 134 LYS A CA 1
ATOM 1034 C C . LYS A 1 134 ? 5.404 -5.166 4.563 1.00 78.50 134 LYS A C 1
ATOM 1036 O O . LYS A 1 134 ? 6.481 -4.864 4.056 1.00 78.50 134 LYS A O 1
ATOM 1041 N N . ASP A 1 135 ? 4.223 -4.801 4.082 1.00 74.75 135 ASP A N 1
ATOM 1042 C CA . ASP A 1 135 ? 4.074 -3.971 2.888 1.00 74.75 135 ASP A CA 1
ATOM 1043 C C . ASP A 1 135 ? 4.625 -2.553 3.118 1.00 74.75 135 ASP A C 1
ATOM 1045 O O . ASP A 1 135 ? 5.358 -2.045 2.271 1.00 74.75 135 ASP A O 1
ATOM 1049 N N . ASP A 1 136 ? 4.363 -1.952 4.286 1.00 73.12 136 ASP A N 1
ATOM 1050 C CA . ASP A 1 136 ? 4.848 -0.610 4.647 1.00 73.12 136 ASP A CA 1
ATOM 1051 C C . ASP A 1 136 ? 6.375 -0.547 4.815 1.00 73.12 136 ASP A C 1
ATOM 1053 O O . ASP A 1 136 ? 7.003 0.461 4.498 1.00 73.12 136 ASP A O 1
ATOM 1057 N N . ILE A 1 137 ? 6.995 -1.611 5.338 1.00 72.88 137 ILE A N 1
ATOM 1058 C CA . ILE A 1 137 ? 8.456 -1.674 5.511 1.00 72.88 137 ILE A CA 1
ATOM 1059 C C . ILE A 1 137 ? 9.162 -1.915 4.167 1.00 72.88 137 ILE A C 1
ATOM 1061 O O . ILE A 1 137 ? 10.321 -1.521 4.012 1.00 72.88 137 ILE A O 1
ATOM 1065 N N . GLY A 1 138 ? 8.479 -2.551 3.211 1.00 68.44 138 GLY A N 1
ATOM 1066 C CA . GLY A 1 138 ? 9.037 -2.918 1.916 1.00 68.44 138 GLY A CA 1
ATOM 1067 C C . GLY A 1 138 ? 10.226 -3.883 2.011 1.00 68.44 138 GLY A C 1
ATOM 1068 O O . GLY A 1 138 ? 10.635 -4.351 3.081 1.00 68.44 138 GLY A O 1
ATOM 1069 N N . GLU A 1 139 ? 10.810 -4.209 0.859 1.00 69.25 139 GLU A N 1
ATOM 1070 C CA . GLU A 1 139 ? 12.060 -4.962 0.829 1.00 69.25 139 GLU A CA 1
ATOM 1071 C C . GLU A 1 139 ? 13.244 -4.064 1.191 1.00 69.25 139 GLU A C 1
ATOM 1073 O O . GLU A 1 139 ? 13.370 -2.926 0.745 1.00 69.25 139 GLU A O 1
ATOM 1078 N N . LYS A 1 140 ? 14.147 -4.587 2.026 1.00 71.81 140 LYS A N 1
ATOM 1079 C CA . LYS A 1 140 ? 15.293 -3.814 2.502 1.00 71.81 140 LYS A CA 1
ATOM 1080 C C . LYS A 1 140 ? 16.228 -3.483 1.331 1.00 71.81 140 LYS A C 1
ATOM 1082 O O . LYS A 1 140 ? 16.716 -4.417 0.691 1.00 71.81 140 LYS A O 1
ATOM 1087 N N . PRO A 1 141 ? 16.596 -2.206 1.128 1.00 77.88 141 PRO A N 1
ATOM 1088 C CA . PRO A 1 141 ? 17.434 -1.816 0.008 1.00 77.88 141 PRO A CA 1
ATOM 1089 C C . PRO A 1 141 ? 18.837 -2.436 0.099 1.00 77.88 141 PRO A C 1
ATOM 1091 O O . PRO A 1 141 ? 19.495 -2.441 1.152 1.00 77.88 141 PRO A O 1
ATOM 1094 N N . ASN A 1 142 ? 19.319 -2.954 -1.026 1.00 78.56 142 ASN A N 1
ATOM 1095 C CA . ASN A 1 142 ? 20.656 -3.481 -1.208 1.00 78.56 142 ASN A CA 1
ATOM 1096 C C . ASN A 1 142 ? 21.660 -2.333 -1.375 1.00 78.56 142 ASN A C 1
ATOM 1098 O O . ASN A 1 142 ? 21.761 -1.721 -2.433 1.00 78.56 142 ASN A O 1
ATOM 1102 N N . LYS A 1 143 ? 22.467 -2.090 -0.338 1.00 80.81 143 LYS A N 1
ATOM 1103 C CA . LYS A 1 143 ? 23.463 -1.003 -0.296 1.00 80.81 143 LYS A CA 1
ATOM 1104 C C . LYS A 1 143 ? 24.578 -1.105 -1.340 1.00 80.81 143 LYS A C 1
ATOM 1106 O O . LYS A 1 143 ? 25.316 -0.143 -1.518 1.00 80.81 143 LYS A O 1
ATOM 1111 N N . SER A 1 144 ? 24.770 -2.271 -1.957 1.00 82.50 144 SER A N 1
ATOM 1112 C CA . SER A 1 144 ? 25.726 -2.440 -3.056 1.00 82.50 144 SER A CA 1
ATOM 1113 C C . SER A 1 144 ? 25.083 -2.347 -4.439 1.00 82.50 144 SER A C 1
ATOM 1115 O O . SER A 1 144 ? 25.807 -2.464 -5.425 1.00 82.50 144 SER A O 1
ATOM 1117 N N . SER A 1 145 ? 23.760 -2.171 -4.522 1.00 82.81 145 SER A N 1
ATOM 1118 C CA . SER A 1 145 ? 23.066 -1.960 -5.792 1.00 82.81 145 SER A CA 1
ATOM 1119 C C . SER A 1 145 ? 23.520 -0.649 -6.423 1.00 82.81 145 SER A C 1
ATOM 1121 O O .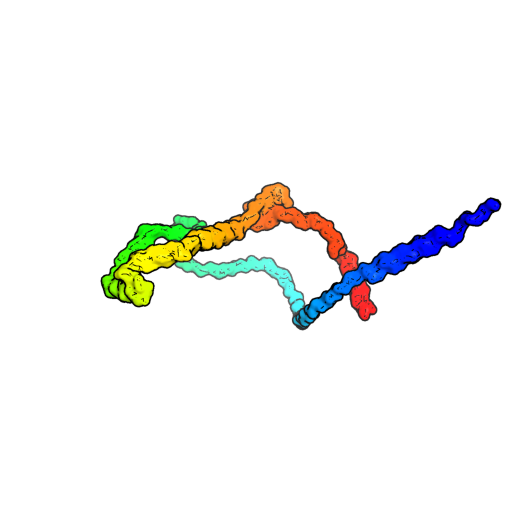 SER A 1 145 ? 23.727 0.348 -5.732 1.00 82.81 145 SER A O 1
ATOM 1123 N N . PHE A 1 146 ? 23.658 -0.643 -7.747 1.00 83.62 146 PHE A N 1
ATOM 1124 C CA . PHE A 1 146 ? 23.961 0.573 -8.502 1.00 83.62 146 PHE A CA 1
ATOM 1125 C C . PHE A 1 146 ? 22.870 1.645 -8.330 1.00 83.62 146 PHE A C 1
ATOM 1127 O O . PHE A 1 146 ? 23.170 2.835 -8.375 1.00 83.62 146 PHE A O 1
ATOM 1134 N N . TRP A 1 147 ? 21.629 1.215 -8.093 1.00 85.19 147 TRP A N 1
ATOM 1135 C CA . TRP A 1 147 ? 20.458 2.072 -7.910 1.00 85.19 147 TRP A CA 1
ATOM 1136 C C . TRP A 1 147 ? 20.230 2.506 -6.455 1.00 85.19 147 TRP A C 1
ATOM 1138 O O . TRP A 1 147 ? 19.256 3.195 -6.177 1.00 85.19 147 TRP A O 1
ATOM 1148 N N . PHE A 1 148 ? 21.101 2.116 -5.517 1.00 84.75 148 PHE A N 1
ATOM 1149 C CA . PHE A 1 148 ? 20.981 2.536 -4.122 1.00 84.75 148 PHE A CA 1
ATOM 1150 C C . PHE A 1 148 ? 21.308 4.026 -3.956 1.00 84.75 148 PHE A C 1
ATOM 1152 O O . PHE A 1 148 ? 22.412 4.461 -4.289 1.00 84.75 148 PHE A O 1
ATOM 1159 N N . ASP A 1 149 ? 20.373 4.776 -3.373 1.00 83.38 149 ASP A N 1
ATOM 1160 C CA . ASP A 1 149 ? 20.557 6.168 -2.962 1.00 83.38 149 ASP A CA 1
ATOM 1161 C C . ASP A 1 149 ? 20.492 6.284 -1.427 1.00 83.38 149 ASP A C 1
ATOM 1163 O O . ASP A 1 149 ? 19.625 5.705 -0.772 1.00 83.38 149 ASP A O 1
ATOM 1167 N N . GLU A 1 150 ? 21.428 7.028 -0.836 1.00 82.81 150 GLU A N 1
ATOM 1168 C CA . GLU A 1 150 ? 21.453 7.296 0.607 1.00 82.81 150 GLU A CA 1
ATOM 1169 C C . GLU A 1 150 ? 20.402 8.335 1.025 1.00 82.81 150 GLU A C 1
ATOM 1171 O O . GLU A 1 150 ? 19.964 8.319 2.178 1.00 82.81 150 GLU A O 1
ATOM 1176 N N . GLU A 1 151 ? 20.006 9.232 0.114 1.00 80.88 151 GLU A N 1
ATOM 1177 C CA . GLU A 1 151 ? 18.974 10.248 0.362 1.00 80.88 151 GLU A CA 1
ATOM 1178 C C . GLU A 1 151 ? 17.550 9.707 0.141 1.00 80.88 151 GLU A C 1
ATOM 1180 O O . GLU A 1 151 ? 16.596 10.307 0.640 1.00 80.88 151 GLU A O 1
ATOM 1185 N N . ASP A 1 152 ? 17.413 8.557 -0.533 1.00 82.31 152 ASP A N 1
ATOM 1186 C CA . ASP A 1 152 ? 16.140 7.877 -0.802 1.00 82.31 152 ASP A CA 1
ATOM 1187 C C . ASP A 1 152 ? 16.235 6.354 -0.542 1.00 82.31 152 ASP A C 1
ATOM 1189 O O . ASP A 1 152 ? 16.386 5.552 -1.473 1.00 82.31 152 ASP A O 1
ATOM 1193 N N . PRO A 1 153 ? 16.147 5.925 0.735 1.00 72.50 153 PRO A N 1
ATOM 1194 C CA . PRO A 1 153 ? 16.252 4.518 1.121 1.00 72.50 153 PRO A CA 1
ATOM 1195 C C . PRO A 1 153 ? 15.042 3.668 0.699 1.00 72.50 153 PRO A C 1
ATOM 1197 O O . PRO A 1 153 ? 15.087 2.452 0.878 1.00 72.50 153 PRO A O 1
ATOM 1200 N N . GLU A 1 154 ? 13.976 4.273 0.168 1.00 75.69 154 GLU A N 1
ATOM 1201 C CA . GLU A 1 154 ? 12.807 3.566 -0.374 1.00 75.69 154 GLU A CA 1
ATOM 1202 C C . GLU A 1 154 ? 12.993 3.202 -1.857 1.00 75.69 154 GLU A C 1
ATOM 1204 O O . GLU A 1 154 ? 12.173 2.485 -2.434 1.00 75.69 154 GLU A O 1
ATOM 1209 N N . THR A 1 155 ? 14.089 3.651 -2.483 1.00 77.25 155 THR A N 1
ATOM 1210 C CA . THR A 1 155 ? 14.417 3.304 -3.868 1.00 77.25 155 THR A CA 1
ATOM 1211 C C . THR A 1 155 ? 14.534 1.790 -4.020 1.00 77.25 155 THR A C 1
ATOM 1213 O O . THR A 1 155 ? 15.337 1.143 -3.341 1.00 77.25 155 THR A O 1
ATOM 1216 N N . ASN A 1 156 ? 13.758 1.215 -4.946 1.00 75.00 156 ASN A N 1
ATOM 1217 C CA . ASN A 1 156 ? 13.882 -0.200 -5.276 1.00 75.00 156 ASN A CA 1
ATOM 1218 C C . ASN A 1 156 ? 15.315 -0.487 -5.759 1.00 75.00 156 ASN A C 1
ATOM 1220 O O . ASN A 1 156 ? 15.815 0.141 -6.690 1.00 75.00 156 ASN A O 1
ATOM 1224 N N . THR A 1 157 ? 15.965 -1.447 -5.112 1.00 78.88 157 THR A N 1
ATOM 1225 C CA . THR A 1 157 ? 17.347 -1.855 -5.405 1.00 78.88 157 THR A CA 1
ATOM 1226 C C . THR A 1 157 ? 17.433 -3.251 -6.015 1.00 78.88 157 THR A C 1
ATOM 1228 O O . THR A 1 157 ? 18.548 -3.743 -6.214 1.00 78.88 157 THR A O 1
ATOM 1231 N N . GLU A 1 158 ? 16.285 -3.883 -6.284 1.00 79.19 158 GLU A N 1
ATOM 1232 C CA . GLU A 1 158 ? 16.198 -5.172 -6.958 1.00 79.19 158 GLU A CA 1
ATOM 1233 C C . GLU A 1 158 ? 16.869 -5.091 -8.338 1.00 79.19 158 GLU A C 1
ATOM 1235 O O . GLU A 1 158 ? 16.667 -4.151 -9.112 1.00 79.19 158 GLU A O 1
ATOM 1240 N N . GLU A 1 159 ? 17.733 -6.067 -8.622 1.00 70.69 159 GLU A N 1
ATOM 1241 C CA . GLU A 1 159 ? 18.547 -6.113 -9.835 1.00 70.69 159 GLU A CA 1
ATOM 1242 C C . GLU A 1 159 ? 17.689 -6.566 -11.030 1.00 70.69 159 GLU A C 1
ATOM 1244 O O . GLU A 1 159 ? 17.675 -7.736 -11.396 1.00 70.69 159 GLU A O 1
ATOM 1249 N N . HIS A 1 160 ? 16.985 -5.626 -11.664 1.00 76.12 160 HIS A N 1
ATOM 1250 C CA . HIS A 1 160 ? 16.259 -5.846 -12.927 1.00 76.12 160 HIS A CA 1
ATOM 1251 C C . HIS A 1 160 ? 17.133 -5.614 -14.176 1.00 76.12 160 HIS A C 1
ATOM 1253 O O . HIS A 1 160 ? 16.623 -5.307 -15.252 1.00 76.12 160 HIS A O 1
ATOM 1259 N N . ASP A 1 161 ? 18.456 -5.737 -14.045 1.00 81.19 161 ASP A N 1
ATOM 1260 C CA . ASP A 1 161 ? 19.408 -5.524 -15.145 1.00 81.19 161 ASP A CA 1
ATOM 1261 C C . ASP A 1 161 ? 19.543 -6.763 -16.064 1.00 81.19 161 ASP A C 1
ATOM 1263 O O . ASP A 1 161 ? 20.301 -6.741 -17.040 1.00 81.19 161 ASP A O 1
ATOM 1267 N N . GLU A 1 162 ? 18.833 -7.858 -15.764 1.00 89.12 162 GLU A N 1
ATOM 1268 C CA . GLU A 1 162 ? 18.783 -9.046 -16.619 1.00 89.12 162 GLU A CA 1
ATOM 1269 C C . GLU A 1 162 ? 17.969 -8.756 -17.890 1.00 89.12 162 GLU A C 1
ATOM 1271 O O . GLU A 1 162 ? 16.845 -8.261 -17.850 1.00 89.12 162 GLU A O 1
ATOM 1276 N N . PHE A 1 163 ? 18.573 -9.020 -19.048 1.00 90.31 163 PHE A N 1
ATOM 1277 C CA . PHE A 1 163 ? 17.950 -8.771 -20.343 1.00 90.31 163 PHE A CA 1
ATOM 1278 C C . PHE A 1 163 ? 17.169 -10.007 -20.802 1.00 90.31 163 PHE A C 1
ATOM 1280 O O . PHE A 1 163 ? 17.774 -10.986 -21.238 1.00 90.31 163 PHE A O 1
ATOM 1287 N N . ASP A 1 164 ? 15.837 -9.924 -20.775 1.00 92.19 164 ASP A N 1
ATOM 1288 C CA . ASP A 1 164 ? 14.905 -11.011 -21.132 1.00 92.19 164 ASP A CA 1
ATOM 1289 C C . ASP A 1 164 ? 14.772 -11.277 -22.650 1.00 92.19 164 ASP A C 1
ATOM 1291 O O . ASP A 1 164 ? 13.962 -12.100 -23.084 1.00 92.19 164 ASP A O 1
ATOM 1295 N N . GLU A 1 165 ? 15.573 -10.601 -23.482 1.00 93.50 165 GLU A N 1
ATOM 1296 C CA . GLU A 1 165 ? 15.560 -10.700 -24.953 1.00 93.50 165 GLU A CA 1
ATOM 1297 C C . GLU A 1 165 ? 14.209 -10.355 -25.621 1.00 93.50 165 GLU A C 1
ATOM 1299 O O . GLU A 1 165 ? 13.983 -10.686 -26.791 1.00 93.50 165 GLU A O 1
ATOM 13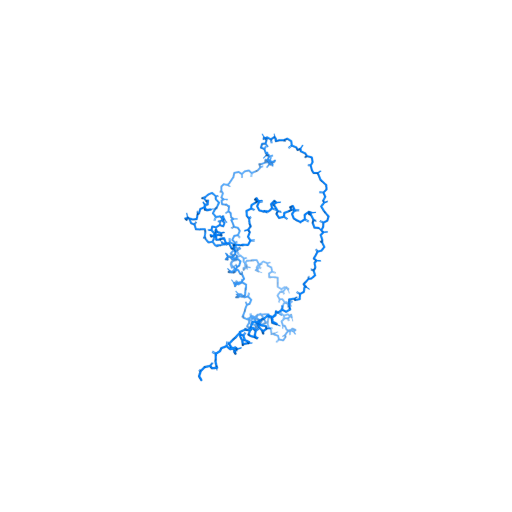04 N N . ASP A 1 166 ? 13.308 -9.672 -24.915 1.00 93.44 166 ASP A N 1
ATOM 1305 C CA . ASP A 1 166 ? 11.981 -9.282 -25.399 1.00 93.44 166 ASP A CA 1
ATOM 1306 C C . ASP A 1 166 ? 11.949 -7.901 -26.076 1.00 93.44 166 ASP A C 1
ATOM 1308 O O . ASP A 1 166 ? 11.085 -7.646 -26.922 1.00 93.44 166 ASP A O 1
ATOM 1312 N N . ASP A 1 167 ? 12.935 -7.054 -25.785 1.00 93.50 167 ASP A N 1
ATOM 1313 C CA . ASP A 1 167 ? 13.089 -5.729 -26.375 1.00 93.50 167 ASP A CA 1
ATOM 1314 C C . ASP A 1 167 ? 14.242 -5.628 -27.383 1.00 93.50 167 ASP A C 1
ATOM 1316 O O . ASP A 1 167 ? 15.208 -6.394 -27.405 1.00 93.50 167 ASP A O 1
ATOM 1320 N N . ILE A 1 168 ? 14.138 -4.635 -28.269 1.00 95.00 168 ILE A N 1
ATOM 1321 C CA . ILE A 1 168 ? 15.157 -4.339 -29.277 1.00 95.00 168 ILE A CA 1
ATOM 1322 C C . ILE A 1 168 ? 15.711 -2.933 -29.084 1.00 95.00 168 ILE A C 1
ATOM 1324 O O . ILE A 1 168 ? 15.104 -2.049 -28.488 1.00 95.00 168 ILE A O 1
ATOM 1328 N N . THR A 1 169 ? 16.883 -2.683 -29.661 1.00 94.81 169 THR A N 1
ATOM 1329 C CA . THR A 1 169 ? 17.470 -1.341 -29.622 1.00 94.81 169 THR A CA 1
ATOM 1330 C C . THR A 1 169 ? 16.559 -0.304 -30.287 1.00 94.81 169 THR A C 1
ATOM 1332 O O . THR A 1 169 ? 15.852 -0.583 -31.260 1.00 94.81 169 THR A O 1
ATOM 1335 N N . SER A 1 170 ? 16.634 0.945 -29.826 1.00 93.81 170 SER A N 1
ATOM 1336 C CA . SER A 1 170 ? 15.807 2.047 -30.339 1.00 93.81 170 SER A CA 1
ATOM 1337 C C . SER A 1 170 ? 15.950 2.259 -31.852 1.00 93.81 170 SER A C 1
ATOM 1339 O O . SER A 1 170 ? 14.990 2.618 -32.531 1.00 93.81 170 SER A O 1
ATOM 1341 N N . MET A 1 171 ? 17.134 1.986 -32.411 1.00 95.88 171 MET A N 1
ATOM 1342 C CA . MET A 1 171 ? 17.359 2.043 -33.858 1.00 95.88 171 MET A CA 1
ATOM 1343 C C . MET A 1 171 ? 16.536 0.985 -34.606 1.00 95.88 171 MET A C 1
ATOM 1345 O O . MET A 1 171 ? 15.954 1.275 -35.652 1.00 95.88 171 MET A O 1
ATOM 1349 N N . ALA A 1 172 ? 16.456 -0.229 -34.061 1.00 96.00 172 ALA A N 1
ATOM 1350 C CA . ALA A 1 172 ? 15.682 -1.314 -34.645 1.00 96.00 172 ALA A CA 1
ATOM 1351 C C . ALA A 1 172 ? 14.170 -1.040 -34.562 1.00 96.00 172 ALA A C 1
ATOM 1353 O O . ALA A 1 172 ? 13.455 -1.321 -35.527 1.00 96.00 172 ALA A O 1
ATOM 1354 N N . HIS A 1 173 ? 13.694 -0.395 -33.488 1.00 97.44 173 HIS A N 1
ATOM 1355 C CA . HIS A 1 173 ? 12.311 0.091 -33.409 1.00 97.44 173 HIS A CA 1
ATOM 1356 C C . HIS A 1 173 ? 11.963 1.045 -34.557 1.00 97.44 173 HIS A C 1
ATOM 1358 O O . HIS A 1 173 ? 10.903 0.897 -35.160 1.00 97.44 173 HIS A O 1
ATOM 1364 N N . GLY A 1 174 ? 12.862 1.967 -34.919 1.00 95.06 174 GLY A N 1
ATOM 1365 C CA . GLY A 1 174 ? 12.644 2.881 -36.045 1.00 95.06 174 GLY A CA 1
ATOM 1366 C C . GLY A 1 174 ? 12.422 2.152 -37.374 1.00 95.06 174 GLY A C 1
ATOM 1367 O O . GLY A 1 174 ? 11.527 2.508 -38.138 1.00 95.06 174 GLY A O 1
ATOM 1368 N N . LYS A 1 175 ? 13.179 1.075 -37.632 1.00 95.56 175 LYS A N 1
ATOM 1369 C CA . LYS A 1 175 ? 12.992 0.276 -38.852 1.00 95.56 175 LYS A CA 1
ATOM 1370 C C . LYS A 1 175 ? 11.731 -0.587 -38.806 1.00 95.56 175 LYS A C 1
ATOM 1372 O O . LYS A 1 175 ? 11.084 -0.765 -39.837 1.00 95.56 175 LYS A O 1
ATOM 1377 N N . LEU A 1 176 ? 11.374 -1.121 -37.636 1.00 94.69 176 LEU A N 1
ATOM 1378 C CA . LEU A 1 176 ? 10.101 -1.823 -37.466 1.00 94.69 176 LEU A CA 1
ATOM 1379 C C . LEU A 1 176 ? 8.909 -0.901 -37.725 1.00 94.69 176 LEU A C 1
ATOM 1381 O O . LEU A 1 176 ? 7.937 -1.344 -38.333 1.00 94.69 176 LEU A O 1
ATOM 1385 N N . GLU A 1 177 ? 8.992 0.361 -37.309 1.00 95.31 177 GLU A N 1
ATOM 1386 C CA . GLU A 1 177 ? 7.927 1.337 -37.536 1.00 95.31 177 GLU A CA 1
ATOM 1387 C C . GLU A 1 177 ? 7.739 1.644 -39.027 1.00 95.31 177 GLU A C 1
ATOM 1389 O O . GLU A 1 177 ? 6.613 1.622 -39.510 1.00 95.31 177 GLU A O 1
ATOM 1394 N N . GLU A 1 178 ? 8.823 1.781 -39.795 1.00 94.94 178 GLU A N 1
ATOM 1395 C CA . GLU A 1 178 ? 8.748 1.936 -41.258 1.00 94.94 178 GLU A CA 1
ATOM 1396 C C . GLU A 1 178 ? 8.026 0.751 -41.926 1.00 94.94 178 GLU A C 1
ATOM 1398 O O . GLU A 1 178 ? 7.205 0.921 -42.826 1.00 94.94 178 GLU A O 1
ATOM 1403 N N . VAL A 1 179 ? 8.292 -0.478 -41.470 1.00 95.00 179 VAL A N 1
ATOM 1404 C CA . VAL A 1 179 ? 7.606 -1.674 -41.988 1.00 95.00 179 VAL A CA 1
ATOM 1405 C C . VAL A 1 179 ? 6.126 -1.693 -41.599 1.00 95.00 179 VAL A C 1
ATOM 1407 O O . VAL A 1 179 ? 5.313 -2.193 -42.378 1.00 95.00 179 VAL A O 1
ATOM 1410 N N . ARG A 1 180 ? 5.768 -1.181 -40.415 1.00 95.75 180 ARG A N 1
ATOM 1411 C CA . ARG A 1 180 ? 4.368 -1.035 -39.991 1.00 95.75 180 ARG A CA 1
ATOM 1412 C C . ARG A 1 180 ? 3.637 0.022 -40.811 1.00 95.75 180 ARG A C 1
ATOM 1414 O O . ARG A 1 180 ? 2.490 -0.216 -41.150 1.00 95.75 180 ARG A O 1
ATOM 1421 N N . GLU A 1 181 ? 4.289 1.126 -41.166 1.00 95.81 181 GLU A N 1
ATOM 1422 C CA . GLU A 1 181 ? 3.701 2.184 -41.998 1.00 95.81 181 GLU A CA 1
ATOM 1423 C C . GLU A 1 181 ? 3.458 1.730 -43.448 1.00 95.81 181 GLU A C 1
ATOM 1425 O O . GLU A 1 181 ? 2.489 2.145 -44.078 1.00 95.81 181 GLU A O 1
ATOM 1430 N N . MET A 1 182 ? 4.305 0.844 -43.985 1.00 94.00 182 MET A N 1
ATOM 1431 C CA . MET A 1 182 ? 4.130 0.293 -45.336 1.00 94.00 182 MET A CA 1
ATOM 1432 C C . MET A 1 182 ? 3.011 -0.757 -45.462 1.00 94.00 182 MET A C 1
ATOM 1434 O O . MET A 1 182 ? 2.680 -1.141 -46.588 1.00 94.00 182 MET A O 1
ATOM 1438 N N . ARG A 1 183 ? 2.489 -1.281 -44.349 1.00 90.25 183 ARG A N 1
ATOM 1439 C CA . ARG A 1 183 ? 1.475 -2.348 -44.317 1.00 90.25 183 ARG A CA 1
ATOM 1440 C C . ARG A 1 183 ? 0.078 -1.795 -44.090 1.00 90.25 183 ARG A C 1
ATOM 1442 O O . ARG A 1 183 ? -0.841 -2.347 -44.734 1.00 90.25 183 ARG A O 1
#

Foldseek 3Di:
DDDDDPPVVVVVVVVVVVVPPDDDDDDDDDDDDDDDDDDDDDDDDDDPDDDDDDDPDDDDDDDDDPPPPDPPPDDPVVVVVVCVVVDDVVVLVVLCVVCVVVVHNHNVRVVVVVCVVCVPPVPVVVVVSVVVVDVVVDDFADPPAPQDDPVCRVGHRPPPVDDPVPDDDPVVVVVVVVVVVVD

Sequence (183 aa):
LNQFDMASASNAARLCAQACRRAPRVHPLPLAQQISRQSLAAQRAFCTSSARWADEKTKKQGAEEGEGESPQQLELKAMNKAFAETATPEGLRQLDELAKTNSYNTIDEFLTAKLRQTPGWASEDRALEEELLKDDIGEKPNKSSFWFDEEDPETNTEEHDEFDEDDITSMAHGKLEEVREMR

pLDDT: mean 70.74, std 18.04, range [29.52, 97.44]